Protein AF-A0A5N5JH18-F1 (afdb_monomer_lite)

Foldseek 3Di:
DDDDDDDDDDDDDDDDDDDDDDDDDDDDPPPVPVVVVVVVVVVVVVVVVVVVVVVVVVVVCCVVPVCPPPPDDLVNQDDDDPVSVVVNVVNVVVVCVVDDPVVVVVVVCPPDDPVVVVVVVVD

InterPro domains:
  IPR013906 Eukaryotic translation initiation factor 3 subunit J [PF08597] (7-120)
  IPR013906 Eukaryotic translation initiation factor 3 subunit J [PTHR21681] (6-121)
  IPR023194 Eukaryotic translation initiation factor 3-like domain superfamily [G3DSA:1.10.246.60] (71-123)

Sequence (123 aa):
MQLDKAPVVKPPPEKVPKKSTAKTTEKKGKTVEVVKEEKLESLAEKLHQQRLVEEADFRSTTELFAKKGDEKSLDSFIPKSESDFLEYAELISHKLRSFEIKAIMRLSMTAMKAADAKEVLKT

Organism: NCBI:txid2182728

Structure (mmCIF, N/CA/C/O backbone):
data_AF-A0A5N5JH18-F1
#
_entry.id   AF-A0A5N5JH18-F1
#
loop_
_atom_site.group_PDB
_atom_site.id
_atom_site.type_symbol
_atom_site.label_atom_id
_atom_site.label_alt_id
_atom_site.label_comp_id
_atom_site.label_asym_id
_atom_site.label_entity_id
_atom_site.label_seq_id
_atom_site.pdbx_PDB_ins_code
_atom_site.Cartn_x
_atom_site.Cartn_y
_atom_site.Cartn_z
_atom_site.occupancy
_atom_site.B_iso_or_equiv
_atom_site.auth_seq_id
_atom_site.auth_comp_id
_atom_site.auth_asym_id
_atom_site.auth_atom_id
_atom_site.pdbx_PDB_model_num
ATOM 1 N N . MET A 1 1 ? -52.031 53.507 20.089 1.00 38.31 1 MET A N 1
ATOM 2 C CA . MET A 1 1 ? -53.168 52.575 19.973 1.00 38.31 1 MET A CA 1
ATOM 3 C C . MET A 1 1 ? -52.663 51.182 20.292 1.00 38.31 1 MET A C 1
ATOM 5 O O . MET A 1 1 ? -51.479 50.951 20.100 1.00 38.31 1 MET A O 1
ATOM 9 N N . GLN A 1 2 ? -53.552 50.389 20.889 1.00 45.78 2 GLN A N 1
ATOM 10 C CA . GLN A 1 2 ? -53.511 48.971 21.279 1.00 45.78 2 GLN A CA 1
ATOM 11 C C . GLN A 1 2 ? -52.385 48.091 20.692 1.00 45.78 2 GLN A C 1
ATOM 13 O O . GLN A 1 2 ? -51.997 48.297 19.554 1.00 45.78 2 GLN A O 1
ATOM 18 N N . LEU A 1 3 ? -51.915 46.992 21.285 1.00 44.44 3 LEU A N 1
ATOM 19 C CA . LEU A 1 3 ? -52.098 46.211 22.527 1.00 44.44 3 LEU A CA 1
ATOM 20 C C . LEU A 1 3 ? -51.463 44.864 22.125 1.00 44.44 3 LEU A C 1
ATOM 22 O O . LEU A 1 3 ? -51.757 44.456 21.016 1.00 44.44 3 LEU A O 1
ATOM 26 N N . ASP A 1 4 ? -50.613 44.224 22.934 1.00 41.88 4 ASP A N 1
ATOM 27 C CA . ASP A 1 4 ? -50.346 42.761 22.921 1.00 41.88 4 ASP A CA 1
ATOM 28 C C . ASP A 1 4 ? -49.166 42.481 23.875 1.00 41.88 4 ASP A C 1
ATOM 30 O O . ASP A 1 4 ? -48.001 42.697 23.566 1.00 41.88 4 ASP A O 1
ATOM 34 N N . LYS A 1 5 ? -49.423 42.340 25.179 1.00 43.97 5 LYS A N 1
ATOM 35 C CA . LYS A 1 5 ? -49.724 41.079 25.882 1.00 43.97 5 LYS A CA 1
ATOM 36 C C . LYS A 1 5 ? -48.543 40.094 25.879 1.00 43.97 5 LYS A C 1
ATOM 38 O O . LYS A 1 5 ? -48.469 39.169 25.080 1.00 43.97 5 LYS A O 1
ATOM 43 N N . ALA A 1 6 ? -47.668 40.251 26.872 1.00 53.50 6 ALA A N 1
ATOM 44 C CA . ALA A 1 6 ? -46.815 39.166 27.350 1.00 53.50 6 ALA A CA 1
ATOM 45 C C . ALA A 1 6 ? -47.668 38.064 28.014 1.00 53.50 6 ALA A C 1
ATOM 47 O O . ALA A 1 6 ? -48.760 38.336 28.528 1.00 53.50 6 ALA A O 1
ATOM 48 N N . PRO A 1 7 ? -47.111 36.854 28.150 1.00 50.38 7 PRO A N 1
ATOM 49 C CA . PRO A 1 7 ? -47.041 36.323 29.499 1.00 50.38 7 PRO A CA 1
ATOM 50 C C . PRO A 1 7 ? -45.623 35.874 29.845 1.00 50.38 7 PRO A C 1
ATOM 52 O O . PRO A 1 7 ? -45.072 34.922 29.302 1.00 50.38 7 PRO A O 1
ATOM 55 N N . VAL A 1 8 ? -45.083 36.599 30.821 1.00 47.53 8 VAL A N 1
ATOM 56 C CA . VAL A 1 8 ? -43.954 36.245 31.674 1.00 47.53 8 VAL A CA 1
ATOM 57 C C . VAL A 1 8 ? -44.103 34.801 32.157 1.00 47.53 8 VAL A C 1
ATOM 59 O O . VAL A 1 8 ? -45.082 34.449 32.820 1.00 47.53 8 VAL A O 1
ATOM 62 N N . VAL A 1 9 ? -43.114 33.972 31.828 1.00 50.44 9 VAL A N 1
ATOM 63 C CA . VAL A 1 9 ? -42.965 32.613 32.352 1.00 50.44 9 VAL A CA 1
ATOM 64 C C . VAL A 1 9 ? -42.706 32.716 33.855 1.00 50.44 9 VAL A C 1
ATOM 66 O O . VAL A 1 9 ? -41.675 33.222 34.295 1.00 50.44 9 VAL A O 1
ATOM 69 N N . LYS A 1 10 ? -43.689 32.282 34.648 1.00 49.91 10 LYS A N 1
ATOM 70 C CA . LYS A 1 10 ? -43.600 32.184 36.108 1.00 49.91 10 LYS A CA 1
ATOM 71 C C . LYS A 1 10 ? -42.548 31.132 36.505 1.00 49.91 10 LYS A C 1
ATOM 73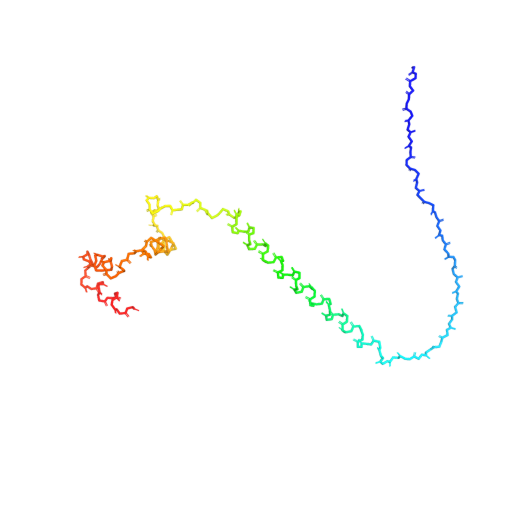 O O . LYS A 1 10 ? -42.585 30.033 35.951 1.00 49.91 10 LYS A O 1
ATOM 78 N N . PRO A 1 11 ? -41.670 31.407 37.486 1.00 50.00 11 PRO A N 1
ATOM 79 C CA . PRO A 1 11 ? -40.804 30.390 38.075 1.00 50.00 11 PRO A CA 1
ATOM 80 C C . PRO A 1 11 ? -41.620 29.406 38.947 1.00 50.00 11 PRO A C 1
ATOM 82 O O . PRO A 1 11 ? -42.532 29.843 39.657 1.00 50.00 11 PRO A O 1
ATOM 85 N N . PRO A 1 12 ? -41.332 28.088 38.914 1.00 54.00 12 PRO A N 1
ATOM 86 C CA . PRO A 1 12 ? -41.970 27.109 39.794 1.00 54.00 12 PRO A CA 1
ATOM 87 C C . PRO A 1 12 ? -41.609 27.325 41.277 1.00 54.00 12 PRO A C 1
ATOM 89 O O . PRO A 1 12 ? -40.493 27.750 41.580 1.00 54.00 12 PRO A O 1
ATOM 92 N N . PRO A 1 13 ? -42.537 27.030 42.204 1.00 46.44 13 PRO A N 1
ATOM 93 C CA . PRO A 1 13 ? -42.480 27.475 43.589 1.00 46.44 13 PRO A CA 1
ATOM 94 C C . PRO A 1 13 ? -41.554 26.649 44.491 1.00 46.44 13 PRO A C 1
ATOM 96 O O . PRO A 1 13 ? -41.404 25.435 44.373 1.00 46.44 13 PRO A O 1
ATOM 99 N N . GLU A 1 14 ? -41.024 27.384 45.459 1.00 40.00 14 GLU A N 1
ATOM 100 C CA . GLU A 1 14 ? -40.346 27.020 46.696 1.00 40.00 14 GLU A CA 1
ATOM 101 C C . GLU A 1 14 ? -40.980 25.830 47.455 1.00 40.00 14 GLU A C 1
ATOM 103 O O . GLU A 1 14 ? -42.158 25.849 47.811 1.00 40.00 14 GLU A O 1
ATOM 108 N N . LYS A 1 15 ? -40.168 24.817 47.793 1.00 45.06 15 LYS A N 1
ATOM 109 C CA . LYS A 1 15 ? -40.401 23.935 48.951 1.00 45.06 15 LYS A CA 1
ATOM 110 C C . LYS A 1 15 ? -39.090 23.680 49.688 1.00 45.06 15 LYS A C 1
ATOM 112 O O . LYS A 1 15 ? -38.326 22.778 49.364 1.00 45.06 15 LYS A O 1
ATOM 117 N N . VAL A 1 16 ? -38.876 24.489 50.716 1.00 44.81 16 VAL A N 1
ATOM 118 C CA . VAL A 1 16 ? -37.956 24.235 51.827 1.00 44.81 16 VAL A CA 1
ATOM 119 C C . VAL A 1 16 ? -38.550 23.132 52.715 1.00 44.81 16 VAL A C 1
ATOM 121 O O . VAL A 1 16 ? -39.730 23.221 53.059 1.00 44.81 16 VAL A O 1
ATOM 124 N N . PRO A 1 17 ? -37.761 22.148 53.182 1.00 41.22 17 PRO A N 1
ATOM 125 C CA . PRO A 1 17 ? -38.054 21.501 54.459 1.00 41.22 17 PRO A CA 1
ATOM 126 C C . PRO A 1 17 ? -36.963 21.803 55.490 1.00 41.22 17 PRO A C 1
ATOM 128 O O . PRO A 1 17 ? -35.782 21.510 55.314 1.00 41.22 17 PRO A O 1
ATOM 131 N N . LYS A 1 18 ? -37.408 22.400 56.597 1.00 41.84 18 LYS A N 1
ATOM 132 C CA . LYS A 1 18 ? -36.645 22.672 57.816 1.00 41.84 18 LYS A CA 1
ATOM 133 C C . LYS A 1 18 ? -36.155 21.372 58.477 1.00 41.84 18 LYS A C 1
ATOM 135 O O . LYS A 1 18 ? -36.934 20.458 58.708 1.00 41.84 18 LYS A O 1
ATOM 140 N N . LYS A 1 19 ? -34.868 21.377 58.835 1.00 41.12 19 LYS A N 1
ATOM 141 C CA . LYS A 1 19 ? -34.204 20.834 60.041 1.00 41.12 19 LYS A CA 1
ATOM 142 C C . LYS A 1 19 ? -35.024 19.884 60.945 1.00 41.12 19 LYS A C 1
ATOM 144 O O . LYS A 1 19 ? -35.929 20.335 61.639 1.00 41.12 19 LYS A O 1
ATOM 149 N N . SER A 1 20 ? -34.546 18.647 61.117 1.00 40.50 20 SER A N 1
ATOM 150 C CA . SER A 1 20 ? -34.674 17.906 62.384 1.00 40.50 20 SER A CA 1
ATOM 151 C C . SER A 1 20 ? -33.396 17.119 62.689 1.00 40.50 20 SER A C 1
ATOM 153 O O . SER A 1 20 ? -33.001 16.205 61.971 1.00 40.50 20 SER A O 1
ATOM 155 N N . THR A 1 21 ? -32.750 17.520 63.774 1.00 41.94 21 THR A N 1
ATOM 156 C CA . THR A 1 21 ? -31.676 16.838 64.499 1.00 41.94 21 THR A CA 1
ATOM 157 C C . THR A 1 21 ? -32.127 15.489 65.062 1.00 41.94 21 THR A C 1
ATOM 159 O O . THR A 1 21 ? -33.146 15.457 65.742 1.00 41.94 21 THR A O 1
ATOM 162 N N . ALA A 1 22 ? -31.315 14.437 64.914 1.00 41.03 22 ALA A N 1
ATOM 163 C CA . ALA A 1 22 ? -31.142 13.396 65.935 1.00 41.03 22 ALA A CA 1
ATOM 164 C C . ALA A 1 22 ? -29.869 12.578 65.649 1.00 41.03 22 ALA A C 1
ATOM 166 O O . ALA A 1 22 ? -29.749 11.923 64.618 1.00 41.03 22 ALA A O 1
ATOM 167 N N . LYS A 1 23 ? -28.907 12.647 66.577 1.00 44.88 23 LYS A N 1
ATOM 168 C CA . LYS A 1 23 ? -27.812 11.680 66.706 1.00 44.88 23 LYS A CA 1
ATOM 169 C C . LYS A 1 23 ? -28.400 10.345 67.163 1.00 44.88 23 LYS A C 1
ATOM 171 O O . LYS A 1 23 ? -29.047 10.334 68.206 1.00 44.88 23 LYS A O 1
ATOM 176 N N . THR A 1 24 ? -28.031 9.248 66.508 1.00 32.88 24 THR A N 1
ATOM 177 C CA . THR A 1 24 ? -27.981 7.935 67.166 1.00 32.88 24 THR A CA 1
ATOM 178 C C . THR A 1 24 ? -26.991 7.003 66.465 1.00 32.88 24 THR A C 1
ATOM 180 O O . THR A 1 24 ? -27.213 6.547 65.350 1.00 32.88 24 THR A O 1
ATOM 183 N N . THR A 1 25 ? -25.897 6.749 67.187 1.00 33.62 25 THR A N 1
ATOM 184 C CA . THR A 1 25 ? -25.254 5.440 67.404 1.00 33.62 25 THR A CA 1
ATOM 185 C C . THR A 1 25 ? -24.747 4.621 66.215 1.00 33.62 25 THR A C 1
ATOM 187 O O . THR A 1 25 ? -25.492 4.020 65.448 1.00 33.62 25 THR A O 1
ATOM 190 N N . GLU A 1 26 ? -23.418 4.518 66.210 1.00 50.06 26 GLU A N 1
ATOM 191 C CA . GLU A 1 26 ? -22.567 3.455 65.682 1.00 50.06 26 GLU A CA 1
ATOM 192 C C . GLU A 1 26 ? -23.222 2.066 65.595 1.00 50.06 26 GLU A C 1
ATOM 194 O O . GLU A 1 26 ? -23.667 1.507 66.597 1.00 50.06 26 GLU A O 1
ATOM 199 N N . LYS A 1 27 ? -23.147 1.454 64.408 1.00 50.16 27 LYS A N 1
ATOM 200 C CA . LYS A 1 27 ? -22.568 0.116 64.183 1.00 50.16 27 LYS A CA 1
ATOM 201 C C . LYS A 1 27 ? -22.637 -0.239 62.696 1.00 50.16 27 LYS A C 1
ATOM 203 O O . LYS A 1 27 ? -23.608 0.089 62.026 1.00 50.16 27 LYS A O 1
ATOM 208 N N . LYS A 1 28 ? -21.642 -1.019 62.249 1.00 42.22 28 LYS A N 1
ATOM 209 C CA . LYS A 1 28 ? -21.575 -1.796 60.988 1.00 42.22 28 LYS A CA 1
ATOM 210 C C . LYS A 1 28 ? -20.656 -1.247 59.884 1.00 42.22 28 LYS A C 1
ATOM 212 O O . LYS A 1 28 ? -21.010 -1.206 58.711 1.00 42.22 28 LYS A O 1
ATOM 217 N N . GLY A 1 29 ? -19.411 -0.945 60.250 1.00 49.38 29 GLY A N 1
ATOM 218 C CA . GLY A 1 29 ? -18.286 -0.954 59.311 1.00 49.38 29 GLY A CA 1
ATOM 219 C C . GLY A 1 29 ? -17.752 -2.378 59.139 1.00 49.38 29 GLY A C 1
ATOM 220 O O . GLY A 1 29 ? -16.958 -2.810 59.961 1.00 49.38 29 GLY A O 1
ATOM 221 N N . LYS A 1 30 ? -18.251 -3.117 58.136 1.00 50.44 30 LYS A N 1
ATOM 222 C CA . LYS A 1 30 ? -17.524 -4.214 57.442 1.00 50.44 30 LYS A CA 1
ATOM 223 C C . LYS A 1 30 ? -18.252 -4.756 56.197 1.00 50.44 30 LYS A C 1
ATOM 225 O O . LYS A 1 30 ? -17.672 -5.516 55.443 1.00 50.44 30 LYS A O 1
ATOM 230 N N . THR A 1 31 ? -19.512 -4.383 55.951 1.00 39.31 31 THR A N 1
ATOM 231 C CA . THR A 1 31 ? -20.301 -4.924 54.814 1.00 39.31 31 THR A CA 1
ATOM 232 C C . THR A 1 31 ? -20.578 -3.902 53.701 1.00 39.31 31 THR A C 1
ATOM 234 O O . THR A 1 31 ? -21.153 -4.249 52.680 1.00 39.31 31 THR A O 1
ATOM 237 N N . VAL A 1 32 ? -20.192 -2.635 53.887 1.00 45.75 32 VAL A N 1
ATOM 238 C CA . VAL A 1 32 ? -20.482 -1.528 52.949 1.00 45.75 32 VAL A CA 1
ATOM 239 C C . VAL A 1 32 ? -19.378 -1.343 51.901 1.00 45.75 32 VAL A C 1
ATOM 241 O O . VAL A 1 32 ? -19.631 -0.778 50.843 1.00 45.75 32 VAL A O 1
ATOM 244 N N . GLU A 1 33 ? -18.170 -1.830 52.177 1.00 50.34 33 GLU A N 1
ATOM 245 C CA . GLU A 1 33 ? -16.994 -1.643 51.320 1.00 50.34 33 GLU A CA 1
ATOM 246 C C . GLU A 1 33 ? -17.074 -2.511 50.055 1.00 50.34 33 GLU A C 1
ATOM 248 O O . GLU A 1 33 ? -16.992 -1.977 48.955 1.00 50.34 33 GLU A O 1
ATOM 253 N N . VAL A 1 34 ? -17.440 -3.790 50.203 1.00 47.94 34 VAL A N 1
ATOM 254 C CA . VAL A 1 34 ? -17.587 -4.753 49.092 1.00 47.94 34 VAL A CA 1
ATOM 255 C C . VAL A 1 34 ? -18.669 -4.331 48.088 1.00 47.94 34 VAL A C 1
ATOM 257 O O . VAL A 1 34 ? -18.451 -4.385 46.888 1.00 47.94 34 VAL A O 1
ATOM 260 N N . VAL A 1 35 ? -19.811 -3.807 48.551 1.00 51.88 35 VAL A N 1
ATOM 261 C CA . VAL A 1 35 ? -20.897 -3.341 47.657 1.00 51.88 35 VAL A CA 1
ATOM 262 C C . VAL A 1 35 ? -20.509 -2.062 46.903 1.00 51.88 35 VAL A C 1
ATOM 264 O O . VAL A 1 35 ? -21.011 -1.788 45.812 1.00 51.88 35 VAL A O 1
ATOM 267 N N . LYS A 1 36 ? -19.626 -1.242 47.484 1.00 54.25 36 LYS A N 1
ATOM 268 C CA . LYS A 1 36 ? -19.096 -0.044 46.824 1.00 54.25 36 LYS A CA 1
ATOM 269 C C . LYS A 1 36 ? -18.059 -0.421 45.773 1.00 54.25 36 LYS A C 1
ATOM 271 O O . LYS A 1 36 ? -18.068 0.174 44.704 1.00 54.25 36 LYS A O 1
ATOM 276 N N . GLU A 1 37 ? -17.220 -1.401 46.078 1.00 55.34 37 GLU A N 1
ATOM 277 C CA . GLU A 1 37 ? -16.168 -1.921 45.206 1.00 55.34 37 GLU A CA 1
ATOM 278 C C . GLU A 1 37 ? -16.762 -2.631 43.979 1.00 55.34 37 GLU A C 1
ATOM 280 O O . GLU A 1 37 ? -16.458 -2.250 42.855 1.00 55.34 37 GLU A O 1
ATOM 285 N N . GLU A 1 38 ? -17.758 -3.501 44.164 1.00 57.94 38 GLU A N 1
ATOM 286 C CA . GLU A 1 38 ? -18.477 -4.181 43.069 1.00 57.94 38 GLU A CA 1
ATOM 287 C C . GLU A 1 38 ? -19.244 -3.191 42.163 1.00 57.94 38 GLU A C 1
ATOM 289 O O . GLU A 1 38 ? -19.328 -3.335 40.942 1.00 57.94 38 GLU A O 1
ATOM 294 N N . LYS A 1 39 ? -19.785 -2.113 42.751 1.00 60.59 39 LYS A N 1
ATOM 295 C CA . LYS A 1 39 ? -20.443 -1.032 42.001 1.00 60.59 39 LYS A CA 1
ATOM 296 C C . LYS A 1 39 ? -19.444 -0.156 41.238 1.00 60.59 39 LYS A C 1
ATOM 298 O O . LYS A 1 39 ? -19.804 0.388 40.191 1.00 60.59 39 LYS A O 1
ATOM 303 N N . LEU A 1 40 ? -18.223 -0.002 41.752 1.00 61.25 40 LEU A N 1
ATOM 304 C CA . LEU A 1 40 ? -17.133 0.685 41.059 1.00 61.25 40 LEU A CA 1
ATOM 305 C C . LEU A 1 40 ? -16.591 -0.169 39.909 1.00 61.25 40 LEU A C 1
ATOM 307 O O . LEU A 1 40 ? -16.377 0.378 38.829 1.00 61.25 40 LEU A O 1
ATOM 311 N N . GLU A 1 41 ? -16.481 -1.487 40.083 1.00 67.62 41 GLU A N 1
ATOM 312 C CA . GLU A 1 41 ? -16.142 -2.415 38.997 1.00 67.62 41 GLU A CA 1
ATOM 313 C C . GLU A 1 41 ? -17.218 -2.425 37.907 1.00 67.62 41 GLU A C 1
ATOM 315 O O . GLU A 1 41 ? -16.901 -2.288 36.730 1.00 67.62 41 GLU A O 1
ATOM 320 N N . SER A 1 42 ? -18.505 -2.425 38.278 1.00 75.44 42 SER A N 1
ATOM 321 C CA . SER A 1 42 ? -19.605 -2.294 37.311 1.00 75.44 42 SER A CA 1
ATOM 322 C C . SER A 1 42 ? -19.541 -0.992 36.498 1.00 75.44 42 SER A C 1
ATOM 324 O O . SER A 1 42 ? -19.923 -0.973 35.328 1.00 75.44 42 SER A O 1
ATOM 326 N N . LEU A 1 43 ? -19.072 0.113 37.089 1.00 78.50 43 LEU A N 1
ATOM 327 C CA . LEU A 1 43 ? -18.853 1.367 36.362 1.00 78.50 43 LEU A CA 1
ATOM 328 C C . LEU A 1 43 ? -17.605 1.312 35.478 1.00 78.50 43 LEU A C 1
ATOM 330 O O . LEU A 1 43 ? -17.656 1.818 34.360 1.00 78.50 43 LEU A O 1
ATOM 334 N N . ALA A 1 44 ? -16.520 0.693 35.943 1.00 83.50 44 ALA A N 1
ATOM 335 C CA . ALA A 1 44 ? -15.303 0.510 35.158 1.00 83.50 44 ALA A CA 1
ATOM 336 C C . ALA A 1 44 ? -15.557 -0.361 33.914 1.00 83.50 44 ALA A C 1
ATOM 338 O O . ALA A 1 44 ? -15.150 0.007 32.811 1.00 83.50 44 ALA A O 1
ATOM 339 N N . GLU A 1 45 ? -16.312 -1.450 34.072 1.00 81.81 45 GLU A N 1
ATOM 340 C CA . GLU A 1 45 ? -16.747 -2.341 32.991 1.00 81.81 45 GLU A CA 1
ATOM 341 C C . GLU A 1 45 ? -17.616 -1.589 31.967 1.00 81.81 45 GLU A C 1
ATOM 343 O O . GLU A 1 45 ? -17.396 -1.678 30.760 1.00 81.81 45 GLU A O 1
ATOM 348 N N . LYS A 1 46 ? -18.563 -0.761 32.437 1.00 87.50 46 LYS A N 1
ATOM 349 C CA . LYS A 1 46 ? -19.407 0.076 31.563 1.00 87.50 46 LYS A CA 1
ATOM 350 C C . LYS A 1 46 ? -18.605 1.130 30.808 1.00 87.50 46 LYS A C 1
ATOM 352 O O . LYS A 1 46 ? -18.871 1.368 29.635 1.00 87.50 46 LYS A O 1
ATOM 357 N N . LEU A 1 47 ? -17.614 1.746 31.449 1.00 86.69 47 LEU A N 1
ATOM 358 C CA . LEU A 1 47 ? -16.729 2.725 30.814 1.00 86.69 47 LEU A CA 1
ATOM 359 C C . LEU A 1 47 ? -15.833 2.045 29.763 1.00 86.69 47 LEU A C 1
ATOM 361 O O . LEU A 1 47 ? -15.540 2.622 28.718 1.00 86.69 47 LEU A O 1
ATOM 365 N N . HIS A 1 48 ? -15.428 0.794 29.994 1.00 90.00 48 HIS A N 1
ATOM 366 C CA . HIS A 1 48 ? -14.742 -0.015 28.989 1.00 90.00 48 HIS A CA 1
ATOM 367 C C . HIS A 1 48 ? -15.648 -0.333 27.789 1.00 90.00 48 HIS A C 1
ATOM 369 O O . HIS A 1 48 ? -15.243 -0.107 26.651 1.00 90.00 48 HIS A O 1
ATOM 375 N N . GLN A 1 49 ? -16.890 -0.767 28.027 1.00 92.56 49 GLN A N 1
ATOM 376 C CA . GLN A 1 49 ? -17.871 -1.004 26.961 1.00 92.56 49 GLN A CA 1
ATOM 377 C C . GLN A 1 49 ? -18.167 0.264 26.157 1.00 92.56 49 GLN A C 1
ATOM 379 O O . GLN A 1 49 ? -18.201 0.214 24.932 1.00 92.56 49 GLN A O 1
ATOM 384 N N . GLN A 1 50 ? -18.319 1.408 26.827 1.00 92.69 50 GLN A N 1
ATOM 385 C CA . GLN A 1 50 ? -18.521 2.690 26.160 1.00 92.69 50 GLN A CA 1
ATOM 386 C C . GLN A 1 50 ? -17.334 3.049 25.259 1.00 92.69 50 GLN A C 1
ATOM 388 O O . GLN A 1 50 ? -17.552 3.436 24.117 1.00 92.69 50 GLN A O 1
ATOM 393 N N . ARG A 1 51 ? -16.090 2.859 25.726 1.00 90.88 51 ARG A N 1
ATOM 394 C CA . ARG A 1 51 ? -14.893 3.085 24.899 1.00 90.88 51 ARG A CA 1
ATOM 395 C C . ARG A 1 51 ? -14.833 2.165 23.683 1.00 90.88 51 ARG A C 1
ATOM 397 O O . ARG A 1 51 ? -14.450 2.625 22.618 1.00 90.88 51 ARG A O 1
ATOM 404 N N . LEU A 1 52 ? -15.214 0.893 23.820 1.00 91.31 52 LEU A N 1
ATOM 405 C CA . LEU A 1 52 ? -15.247 -0.038 22.686 1.00 91.31 52 LEU A CA 1
ATOM 406 C C . LEU A 1 52 ? -16.265 0.385 21.625 1.00 91.31 52 LEU A C 1
ATOM 408 O O . LEU A 1 52 ? -15.962 0.330 20.436 1.00 91.31 52 LEU A O 1
ATOM 412 N N . VAL A 1 53 ? -17.455 0.808 22.057 1.00 93.44 53 VAL A N 1
ATOM 413 C CA . VAL A 1 53 ? -18.493 1.324 21.154 1.00 93.44 53 VAL A CA 1
ATOM 414 C C . VAL A 1 53 ? -17.998 2.591 20.461 1.00 93.44 53 VAL A C 1
ATOM 416 O O . VAL A 1 53 ? -18.028 2.668 19.238 1.00 93.44 53 VAL A O 1
ATOM 419 N N . GLU A 1 54 ? -17.460 3.540 21.227 1.00 91.88 54 GLU A N 1
ATOM 420 C CA . GLU A 1 54 ? -16.951 4.801 20.688 1.00 91.88 54 GLU A CA 1
ATOM 421 C C . GLU A 1 54 ? -15.772 4.589 19.728 1.00 91.88 54 GLU A C 1
ATOM 423 O O . GLU A 1 54 ? -15.731 5.222 18.678 1.00 91.88 54 GLU A O 1
ATOM 428 N N . GLU A 1 55 ? -14.839 3.675 20.019 1.00 91.38 55 GLU A N 1
ATOM 429 C CA . GLU A 1 55 ? -13.729 3.378 19.108 1.00 91.38 55 GLU A CA 1
ATOM 430 C C . GLU A 1 55 ? -14.207 2.676 17.830 1.00 91.38 55 GLU A C 1
ATOM 432 O O . GLU A 1 55 ? -13.707 2.979 16.745 1.00 91.38 55 GLU A O 1
ATOM 437 N N . ALA A 1 56 ? -15.188 1.774 17.922 1.00 93.00 56 ALA A N 1
ATOM 438 C CA . ALA A 1 56 ? -15.780 1.145 16.745 1.00 93.00 56 ALA A CA 1
ATOM 439 C C . ALA A 1 56 ? -16.474 2.184 15.848 1.00 93.00 56 ALA A C 1
ATOM 441 O O . ALA A 1 56 ? -16.229 2.218 14.638 1.00 93.00 56 ALA A O 1
ATOM 442 N N . ASP A 1 57 ? -17.268 3.075 16.443 1.00 94.75 57 ASP A N 1
ATOM 443 C CA . ASP A 1 57 ? -17.946 4.159 15.733 1.00 94.75 57 ASP A CA 1
ATOM 444 C C . ASP A 1 57 ? -16.938 5.162 15.153 1.00 94.75 57 ASP A C 1
ATOM 446 O O . ASP A 1 57 ? -17.068 5.588 14.001 1.00 94.75 57 ASP A O 1
ATOM 450 N N . PHE A 1 58 ? -15.879 5.494 15.897 1.00 92.44 58 PHE A N 1
ATOM 451 C CA . PHE A 1 58 ? -14.803 6.364 15.428 1.00 92.44 58 PHE A CA 1
ATOM 452 C C . PHE A 1 58 ? -14.053 5.747 14.246 1.00 92.44 58 PHE A C 1
ATOM 454 O O . PHE A 1 58 ? -13.822 6.429 13.250 1.00 92.44 58 PHE A O 1
ATOM 461 N N . ARG A 1 59 ? -13.706 4.455 14.294 1.00 89.19 59 ARG A N 1
ATOM 462 C CA . ARG A 1 59 ? -13.055 3.765 13.167 1.00 89.19 59 ARG A CA 1
ATOM 463 C C . ARG A 1 59 ? -13.962 3.695 11.946 1.00 89.19 59 ARG A C 1
ATOM 465 O O . ARG A 1 59 ? -13.500 3.972 10.845 1.00 89.19 59 ARG A O 1
ATOM 472 N N . SER A 1 60 ? -15.240 3.384 12.143 1.00 88.88 60 SER A N 1
ATOM 473 C CA . SER A 1 60 ? -16.232 3.309 11.069 1.00 88.88 60 SER A CA 1
ATOM 474 C C . SER A 1 60 ? -16.450 4.671 10.395 1.00 88.88 60 SER A C 1
ATOM 476 O O . SER A 1 60 ? -16.380 4.793 9.172 1.00 88.88 60 SER A O 1
ATOM 478 N N . THR A 1 61 ? -16.627 5.735 11.185 1.00 88.50 61 THR A N 1
ATOM 479 C CA . THR A 1 61 ? -16.773 7.103 10.659 1.00 88.50 61 THR A CA 1
ATOM 480 C C . THR A 1 61 ? -15.486 7.613 10.023 1.00 88.50 61 THR A C 1
ATOM 482 O O . THR A 1 61 ? -15.539 8.250 8.973 1.00 88.50 61 THR A O 1
ATOM 485 N N . THR A 1 62 ? -14.327 7.287 10.594 1.00 87.38 62 THR A N 1
ATOM 486 C CA . THR A 1 62 ? -13.028 7.592 9.987 1.00 87.38 62 THR A CA 1
ATOM 487 C C . THR A 1 62 ? -12.879 6.865 8.654 1.00 87.38 62 THR A C 1
ATOM 489 O O . THR A 1 62 ? -12.459 7.473 7.686 1.00 87.38 62 THR A O 1
ATOM 492 N N . GLU A 1 63 ? -13.273 5.603 8.523 1.00 82.56 63 GLU A N 1
ATOM 493 C CA . GLU A 1 63 ? -13.176 4.912 7.237 1.00 82.56 63 GLU A CA 1
ATOM 494 C C . GLU A 1 63 ? -14.107 5.495 6.161 1.00 82.56 63 GLU A C 1
ATOM 496 O O . GLU A 1 63 ? -13.694 5.628 5.007 1.00 82.56 63 GLU A O 1
ATOM 501 N N . LEU A 1 64 ? -15.340 5.848 6.531 1.00 83.44 64 LEU A N 1
ATOM 502 C CA . LEU A 1 64 ? -16.350 6.362 5.601 1.00 83.44 64 LEU A CA 1
ATOM 503 C C . LEU A 1 64 ? -16.137 7.828 5.209 1.00 83.44 64 LEU A C 1
ATOM 505 O O . LEU A 1 64 ? -16.461 8.215 4.087 1.00 83.44 64 LEU A O 1
ATOM 509 N N . PHE A 1 65 ? -15.640 8.647 6.138 1.00 82.81 65 PHE A N 1
ATOM 510 C CA . PHE A 1 65 ? -15.603 10.103 5.991 1.00 82.81 65 PHE A CA 1
ATOM 511 C C . PHE A 1 65 ? -14.215 10.713 6.127 1.00 82.81 65 PHE A C 1
ATOM 513 O O . PHE A 1 65 ? -14.052 11.886 5.773 1.00 82.81 65 PHE A O 1
ATOM 520 N N . ALA A 1 66 ? -13.201 9.978 6.601 1.00 78.75 66 ALA A N 1
ATOM 521 C CA . ALA A 1 66 ? -11.851 10.462 6.374 1.00 78.75 66 ALA A CA 1
ATOM 522 C C . ALA A 1 66 ? -11.665 10.526 4.866 1.00 78.75 66 ALA A C 1
ATOM 524 O O . ALA A 1 66 ? -11.966 9.580 4.135 1.00 78.75 66 ALA A O 1
ATOM 525 N N . LYS A 1 67 ? -11.150 11.661 4.399 1.00 68.56 67 LYS A N 1
ATOM 526 C CA . LYS A 1 67 ? -10.573 11.737 3.067 1.00 68.56 67 LYS A CA 1
ATOM 527 C C . LYS A 1 67 ? -9.437 10.714 3.022 1.00 68.56 67 LYS A C 1
ATOM 529 O O . LYS A 1 67 ? -8.304 11.051 3.357 1.00 68.56 67 LYS A O 1
ATOM 534 N N . LYS A 1 68 ? -9.733 9.470 2.624 1.00 62.84 68 LYS A N 1
ATOM 535 C CA . LYS A 1 68 ? -8.758 8.583 1.989 1.00 62.84 68 LYS A CA 1
ATOM 536 C C . LYS A 1 68 ? -8.337 9.378 0.760 1.00 62.84 68 LYS A C 1
ATOM 538 O O . LYS A 1 68 ? -9.121 9.507 -0.174 1.00 62.84 68 LYS A O 1
ATOM 543 N N . GLY A 1 69 ? -7.242 10.127 0.906 1.00 55.78 69 GLY A N 1
ATOM 544 C CA . GLY A 1 69 ? -6.865 11.190 -0.018 1.00 55.78 69 GLY A CA 1
ATOM 545 C C . GLY A 1 69 ? -6.906 10.650 -1.434 1.00 55.78 69 GLY A C 1
ATOM 546 O O . GLY A 1 69 ? -6.266 9.628 -1.643 1.00 55.78 69 GLY A O 1
ATOM 547 N N . ASP A 1 70 ? -7.710 11.310 -2.282 1.00 56.22 70 ASP A N 1
ATOM 548 C CA . ASP A 1 70 ? -7.960 11.068 -3.712 1.00 56.22 70 ASP A CA 1
ATOM 549 C C . ASP A 1 70 ? -7.735 9.627 -4.147 1.00 56.22 70 ASP A C 1
ATOM 551 O O . ASP A 1 70 ? -6.582 9.243 -4.192 1.00 56.22 70 ASP A O 1
ATOM 555 N N . GLU A 1 71 ? -8.763 8.854 -4.529 1.00 60.03 71 GLU A N 1
ATOM 556 C CA . GLU A 1 71 ? -8.584 7.510 -5.118 1.00 60.03 71 GLU A CA 1
ATOM 557 C C . GLU A 1 71 ? -7.360 7.468 -6.054 1.00 60.03 71 GLU A C 1
ATOM 559 O O . GLU A 1 71 ? -7.410 7.900 -7.210 1.00 60.03 71 GLU A O 1
ATOM 564 N N . LYS A 1 72 ? -6.220 7.005 -5.521 1.00 67.44 72 LYS A N 1
ATOM 565 C CA . LYS A 1 72 ? -4.931 7.108 -6.197 1.00 67.44 72 LYS A CA 1
ATOM 566 C C . LYS A 1 72 ? -4.915 6.0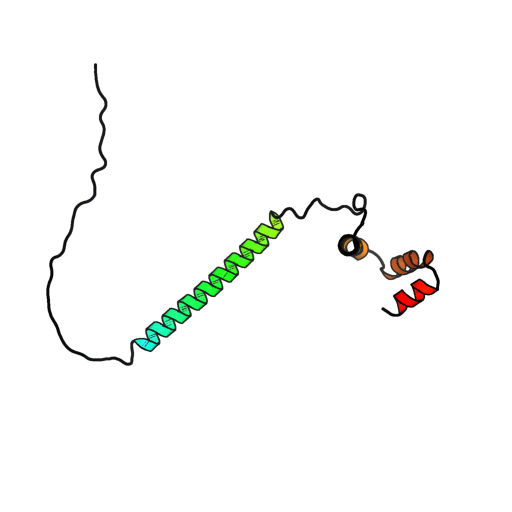02 -7.223 1.00 67.44 72 LYS A C 1
ATOM 568 O O . LYS A 1 72 ? -4.572 4.861 -6.934 1.00 67.44 72 LYS A O 1
ATOM 573 N N . SER A 1 73 ? -5.377 6.315 -8.422 1.00 73.62 73 SER A N 1
ATOM 574 C CA . SER A 1 73 ? -5.283 5.379 -9.529 1.00 73.62 73 SER A CA 1
ATOM 575 C C . SER A 1 73 ? -3.807 5.163 -9.880 1.00 73.62 73 SER A C 1
ATOM 577 O O . SER A 1 73 ? -3.008 6.101 -9.855 1.00 73.62 73 SER A O 1
ATOM 579 N N . LEU A 1 74 ? -3.445 3.926 -10.238 1.00 82.19 74 LEU A N 1
ATOM 580 C CA . LEU A 1 74 ? -2.082 3.584 -10.676 1.00 82.19 74 LEU A CA 1
ATOM 581 C C . LEU A 1 74 ? -1.597 4.457 -11.848 1.00 82.19 74 LEU A C 1
ATOM 583 O O . LEU A 1 74 ? -0.398 4.627 -12.014 1.00 82.19 74 LEU A O 1
ATOM 587 N N . ASP A 1 75 ? -2.522 5.003 -12.642 1.00 81.69 75 ASP A N 1
ATOM 588 C CA . ASP A 1 75 ? -2.225 5.810 -13.831 1.00 81.69 75 ASP A CA 1
ATOM 589 C C . ASP A 1 75 ? -1.894 7.275 -13.494 1.00 81.69 75 ASP A C 1
ATOM 591 O O . ASP A 1 75 ? -1.150 7.940 -14.208 1.00 81.69 75 ASP A O 1
ATOM 595 N N . SER A 1 76 ? -2.415 7.791 -12.375 1.00 84.81 76 SER A N 1
ATOM 596 C CA . SER A 1 76 ? -2.146 9.164 -11.918 1.00 84.81 76 SER A CA 1
ATOM 597 C C . SER A 1 76 ? -1.080 9.247 -10.821 1.00 84.81 76 SER A C 1
ATOM 599 O O . SER A 1 76 ? -0.645 10.348 -10.475 1.00 84.81 76 SER A O 1
ATOM 601 N N . PHE A 1 77 ? -0.651 8.114 -10.256 1.00 86.62 77 PHE A N 1
ATOM 602 C CA . PHE A 1 77 ? 0.299 8.085 -9.149 1.00 86.62 77 PHE A CA 1
ATOM 603 C C . PHE A 1 77 ? 1.745 7.920 -9.630 1.00 86.62 77 PHE A C 1
ATOM 605 O O . PHE A 1 77 ? 2.153 6.852 -10.078 1.00 86.62 77 PHE A O 1
ATOM 612 N N . ILE A 1 78 ? 2.542 8.984 -9.493 1.00 89.00 78 ILE A N 1
ATOM 613 C CA . ILE A 1 78 ? 3.980 8.971 -9.791 1.00 89.00 78 ILE A CA 1
ATOM 614 C C . ILE A 1 78 ? 4.745 9.019 -8.459 1.00 89.00 78 ILE A C 1
ATOM 616 O O . ILE A 1 78 ? 4.861 10.111 -7.890 1.00 89.00 78 ILE A O 1
ATOM 620 N N . PRO A 1 79 ? 5.261 7.884 -7.945 1.00 89.88 79 PRO A N 1
ATOM 621 C CA . PRO A 1 79 ? 5.962 7.852 -6.664 1.00 89.88 79 PRO A CA 1
ATOM 622 C C . PRO A 1 79 ? 7.262 8.666 -6.710 1.00 89.88 79 PRO A C 1
ATOM 624 O O . PRO A 1 79 ? 8.060 8.522 -7.638 1.00 89.88 79 PRO A O 1
ATOM 627 N N . LYS A 1 80 ? 7.476 9.534 -5.710 1.00 92.44 80 LYS A N 1
ATOM 628 C CA . LYS A 1 80 ? 8.667 10.402 -5.600 1.00 92.44 80 LYS A CA 1
ATOM 629 C C . LYS A 1 80 ? 9.463 10.168 -4.319 1.00 92.44 80 LYS A C 1
ATOM 631 O O . LYS A 1 80 ? 10.660 10.442 -4.293 1.00 92.44 80 LYS A O 1
ATOM 636 N N . SER A 1 81 ? 8.808 9.689 -3.268 1.00 93.56 81 SER A N 1
ATOM 637 C CA . SER A 1 81 ? 9.395 9.368 -1.969 1.00 93.56 81 SER A CA 1
ATOM 638 C C . SER A 1 81 ? 9.295 7.873 -1.664 1.00 93.56 81 SER A C 1
ATOM 640 O O . SER A 1 81 ? 8.503 7.157 -2.271 1.00 93.56 81 SER A O 1
ATOM 642 N N . GLU A 1 82 ? 10.085 7.385 -0.707 1.00 90.25 82 GLU A N 1
ATOM 643 C CA . GLU A 1 82 ? 10.045 5.980 -0.273 1.00 90.25 82 GLU A CA 1
ATOM 644 C C . GLU A 1 82 ? 8.652 5.564 0.223 1.00 90.25 82 GLU A C 1
ATOM 646 O O . GLU A 1 82 ? 8.157 4.497 -0.139 1.00 90.25 82 GLU A O 1
ATOM 651 N N . SER A 1 83 ? 7.973 6.436 0.974 1.00 89.62 83 SER A N 1
ATOM 652 C CA . SER A 1 83 ? 6.589 6.201 1.395 1.00 89.62 83 SER A CA 1
ATOM 653 C C . SER A 1 83 ? 5.635 6.074 0.209 1.00 89.62 83 SER A C 1
ATOM 655 O O . SER A 1 83 ? 4.738 5.235 0.246 1.00 89.62 83 SER A O 1
ATOM 657 N N . ASP A 1 84 ? 5.856 6.842 -0.863 1.00 89.31 84 ASP A N 1
ATOM 658 C CA . ASP A 1 84 ? 5.040 6.727 -2.074 1.00 89.31 84 ASP A CA 1
ATOM 659 C C . ASP A 1 84 ? 5.245 5.366 -2.745 1.00 89.31 84 ASP A C 1
ATOM 661 O O . ASP A 1 84 ? 4.294 4.773 -3.245 1.00 89.31 84 ASP A O 1
ATOM 665 N N . PHE A 1 85 ? 6.472 4.834 -2.752 1.00 92.31 85 PHE A N 1
ATOM 666 C CA . PHE A 1 85 ? 6.734 3.505 -3.309 1.00 92.31 85 PHE A CA 1
ATOM 667 C C . PHE A 1 85 ? 6.024 2.396 -2.529 1.00 92.31 85 PHE A C 1
ATOM 669 O O . PHE A 1 85 ? 5.527 1.456 -3.150 1.00 92.31 85 PHE A O 1
ATOM 676 N N . LEU A 1 86 ? 5.935 2.506 -1.201 1.00 90.38 86 LEU A N 1
ATOM 677 C CA . LEU A 1 86 ? 5.184 1.552 -0.378 1.00 90.38 86 LEU A CA 1
ATOM 678 C C . LEU A 1 86 ? 3.686 1.594 -0.698 1.00 90.38 86 LEU A C 1
ATOM 680 O O . LEU A 1 86 ? 3.073 0.550 -0.917 1.00 90.38 86 LEU A O 1
ATOM 684 N N . GLU A 1 87 ? 3.116 2.793 -0.804 1.00 88.25 87 GLU A N 1
ATOM 685 C CA . GLU A 1 87 ? 1.710 2.974 -1.173 1.00 88.25 87 GLU A CA 1
ATOM 686 C C . GLU A 1 87 ? 1.422 2.463 -2.596 1.00 88.25 87 GLU A C 1
ATOM 688 O O . GLU A 1 87 ? 0.428 1.775 -2.841 1.00 88.25 87 GLU A O 1
ATOM 693 N N . TYR A 1 88 ? 2.329 2.720 -3.541 1.00 90.19 88 TYR A N 1
ATOM 694 C CA . TYR A 1 88 ? 2.226 2.204 -4.904 1.00 90.19 88 TYR A CA 1
ATOM 695 C C . TYR A 1 88 ? 2.299 0.673 -4.953 1.00 90.19 88 TYR A C 1
ATOM 697 O O . TYR A 1 88 ? 1.551 0.038 -5.698 1.00 90.19 88 TYR A O 1
ATOM 705 N N . ALA A 1 89 ? 3.168 0.062 -4.144 1.00 89.44 89 ALA A N 1
ATOM 706 C CA . ALA A 1 89 ? 3.276 -1.389 -4.042 1.00 89.44 89 ALA A CA 1
ATOM 707 C C . ALA A 1 89 ? 1.983 -2.016 -3.502 1.00 89.44 89 ALA A C 1
ATOM 709 O O . ALA A 1 89 ? 1.536 -3.044 -4.017 1.00 89.44 89 ALA A O 1
ATOM 710 N N . GLU A 1 90 ? 1.343 -1.380 -2.519 1.00 87.81 90 GLU A N 1
ATOM 711 C CA . GLU A 1 90 ? 0.048 -1.815 -1.998 1.00 87.81 90 GLU A CA 1
ATOM 712 C C . GLU A 1 90 ? -1.040 -1.744 -3.083 1.00 87.81 90 GLU A C 1
ATOM 714 O O . GLU A 1 90 ? -1.712 -2.747 -3.345 1.00 87.81 90 GLU A O 1
ATOM 719 N N . LEU A 1 91 ? -1.142 -0.624 -3.806 1.00 87.75 91 LEU A N 1
ATOM 720 C CA . LEU A 1 91 ? -2.053 -0.455 -4.950 1.00 87.75 91 LEU A CA 1
ATOM 721 C C . LEU A 1 91 ? -1.837 -1.516 -6.040 1.00 87.75 91 LEU A C 1
ATOM 723 O O . LEU A 1 91 ? -2.799 -2.112 -6.540 1.00 87.75 91 LEU A O 1
ATOM 727 N N . ILE A 1 92 ? -0.578 -1.801 -6.382 1.00 86.00 92 ILE A N 1
ATOM 728 C CA . ILE A 1 92 ? -0.227 -2.881 -7.306 1.00 86.00 92 ILE A CA 1
ATOM 729 C C . ILE A 1 92 ? -0.704 -4.223 -6.743 1.00 86.00 92 ILE A C 1
ATOM 731 O O . ILE A 1 92 ? -1.359 -4.977 -7.460 1.00 86.00 92 ILE A O 1
ATOM 735 N N . SER A 1 93 ? -0.455 -4.524 -5.465 1.00 84.81 93 SER A N 1
ATOM 736 C CA . SER A 1 93 ? -0.824 -5.808 -4.849 1.00 84.81 93 SER A CA 1
ATOM 737 C C . SER A 1 93 ? -2.325 -6.112 -4.961 1.00 84.81 93 SER A C 1
ATOM 739 O O . SER A 1 93 ? -2.715 -7.239 -5.284 1.00 84.81 93 SER A O 1
ATOM 741 N N . HIS A 1 94 ? -3.174 -5.091 -4.801 1.00 83.69 94 HIS A N 1
ATOM 742 C CA . HIS A 1 94 ? -4.617 -5.212 -4.986 1.00 83.69 94 HIS A CA 1
ATOM 743 C C . HIS A 1 94 ? -4.978 -5.610 -6.418 1.00 83.69 94 HIS A C 1
ATOM 745 O O . HIS A 1 94 ? -5.851 -6.458 -6.620 1.00 83.69 94 HIS A O 1
ATOM 751 N N . LYS A 1 95 ? -4.281 -5.053 -7.415 1.00 83.12 95 LYS A N 1
ATOM 752 C CA . LYS A 1 95 ? -4.498 -5.387 -8.826 1.00 83.12 95 LYS A CA 1
ATOM 753 C C . LYS A 1 95 ? -3.957 -6.771 -9.183 1.00 83.12 95 LYS A C 1
ATOM 755 O O . LYS A 1 95 ? -4.593 -7.485 -9.956 1.00 83.12 95 LYS A O 1
ATOM 760 N N . LEU A 1 96 ? -2.824 -7.167 -8.603 1.00 82.00 96 LEU A N 1
ATOM 761 C CA . LEU A 1 96 ? -2.165 -8.444 -8.886 1.00 82.00 96 LEU A CA 1
ATOM 762 C C . LEU A 1 96 ? -2.844 -9.650 -8.229 1.00 82.00 96 LEU A C 1
ATOM 764 O O . LEU A 1 96 ? -2.600 -10.768 -8.670 1.00 82.00 96 LEU A O 1
ATOM 768 N N . ARG A 1 97 ? -3.736 -9.457 -7.244 1.00 75.00 97 ARG A N 1
ATOM 769 C CA . ARG A 1 97 ? -4.478 -10.552 -6.581 1.00 75.00 97 ARG A CA 1
ATOM 770 C C . ARG A 1 97 ? -5.204 -11.484 -7.563 1.00 75.00 97 ARG A C 1
ATOM 772 O O . ARG A 1 97 ? -5.418 -12.648 -7.251 1.00 75.00 97 ARG A O 1
ATOM 779 N N . SER A 1 98 ? -5.574 -10.976 -8.739 1.00 75.00 98 SER A N 1
ATOM 780 C CA . SER A 1 98 ? -6.279 -11.740 -9.780 1.00 75.00 98 SER A CA 1
ATOM 781 C C . SER A 1 98 ? -5.351 -12.440 -10.783 1.00 75.00 98 SER A C 1
ATOM 783 O O . SER A 1 98 ? -5.837 -13.129 -11.674 1.00 75.00 98 SER A O 1
ATOM 785 N N . PHE A 1 99 ? -4.035 -12.250 -10.682 1.00 75.56 99 PHE A N 1
ATOM 786 C CA . PHE A 1 99 ? -3.061 -12.698 -11.676 1.00 75.56 99 PHE A CA 1
ATOM 787 C C . PHE A 1 99 ? -2.044 -13.675 -11.083 1.00 75.56 99 PHE A C 1
ATOM 789 O O . PHE A 1 99 ? -1.754 -13.672 -9.886 1.00 75.56 99 PHE A O 1
ATOM 796 N N . GLU A 1 100 ? -1.440 -14.496 -11.944 1.00 81.25 100 GLU A N 1
ATOM 797 C CA . GLU A 1 100 ? -0.339 -15.365 -11.541 1.00 81.25 100 GLU A CA 1
ATOM 798 C C . GLU A 1 100 ? 0.907 -14.537 -11.192 1.00 81.25 100 GLU A C 1
ATOM 800 O O . GLU A 1 100 ? 1.667 -14.110 -12.065 1.00 81.25 100 GLU A O 1
ATOM 805 N N . ILE A 1 101 ? 1.151 -14.360 -9.891 1.00 80.62 101 ILE A N 1
ATOM 806 C CA . ILE A 1 101 ? 2.282 -13.594 -9.336 1.00 80.62 101 ILE A CA 1
ATOM 807 C C . ILE A 1 101 ? 3.619 -14.033 -9.954 1.00 80.62 101 ILE A C 1
ATOM 809 O O . ILE A 1 101 ? 4.481 -13.206 -10.246 1.00 80.62 101 ILE A O 1
ATOM 813 N N . LYS A 1 102 ? 3.780 -15.332 -10.233 1.00 82.62 102 LYS A N 1
ATOM 814 C CA . LYS A 1 102 ? 4.994 -15.899 -10.836 1.00 82.62 102 LYS A CA 1
ATOM 815 C C . LYS A 1 102 ? 5.281 -15.352 -12.238 1.00 82.62 102 LYS A C 1
ATOM 817 O O . LYS A 1 102 ? 6.448 -15.156 -12.575 1.00 82.62 102 LYS A O 1
ATOM 822 N N . ALA A 1 103 ? 4.254 -15.122 -13.054 1.00 82.69 103 ALA A N 1
ATOM 823 C CA . ALA A 1 103 ? 4.416 -14.580 -14.401 1.00 82.69 103 ALA A CA 1
ATOM 824 C C . ALA A 1 103 ? 4.830 -13.103 -14.350 1.00 82.69 103 ALA A C 1
ATOM 826 O O . ALA A 1 103 ? 5.762 -12.696 -15.041 1.00 82.69 103 ALA A O 1
ATOM 827 N N . ILE A 1 104 ? 4.199 -12.334 -13.461 1.00 82.75 104 ILE A N 1
ATOM 828 C CA . ILE A 1 104 ? 4.509 -10.917 -13.245 1.00 82.75 104 ILE A CA 1
ATOM 829 C C . ILE A 1 104 ? 5.922 -10.748 -12.693 1.00 82.75 104 ILE A C 1
ATOM 831 O O . ILE A 1 104 ? 6.695 -9.972 -13.239 1.00 82.75 104 ILE A O 1
ATOM 835 N N . MET A 1 105 ? 6.300 -11.519 -11.669 1.00 84.38 105 MET A N 1
ATOM 836 C CA . M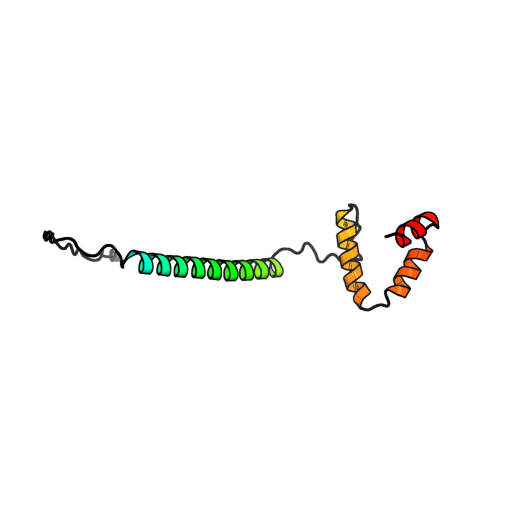ET A 1 105 ? 7.639 -11.445 -11.082 1.00 84.38 105 MET A CA 1
ATOM 837 C C . MET A 1 105 ? 8.720 -11.760 -12.122 1.00 84.38 105 MET A C 1
ATOM 839 O O . MET A 1 105 ? 9.707 -11.039 -12.224 1.00 84.38 105 MET A O 1
ATOM 843 N N . ARG A 1 106 ? 8.504 -12.779 -12.968 1.00 85.50 106 ARG A N 1
ATOM 844 C CA . ARG A 1 106 ? 9.409 -13.082 -14.088 1.00 85.50 106 ARG A CA 1
ATOM 845 C C . ARG A 1 106 ? 9.525 -11.920 -15.067 1.00 85.50 106 ARG A C 1
ATOM 847 O O . ARG A 1 106 ? 10.643 -11.588 -15.442 1.00 85.50 106 ARG A O 1
ATOM 854 N N . LEU A 1 107 ? 8.401 -11.315 -15.460 1.00 85.62 107 LEU A N 1
ATOM 855 C CA . LEU A 1 107 ? 8.385 -10.170 -16.369 1.00 85.62 107 LEU A CA 1
ATOM 856 C C . LEU A 1 107 ? 9.141 -8.974 -15.774 1.00 85.62 107 LEU A C 1
ATOM 858 O O . LEU A 1 107 ? 10.002 -8.415 -16.447 1.00 85.62 107 LEU A O 1
ATOM 862 N N . SER A 1 108 ? 8.899 -8.635 -14.507 1.00 83.56 108 SER A N 1
ATOM 863 C CA . SER A 1 108 ? 9.578 -7.527 -13.823 1.00 83.56 108 SER A CA 1
ATOM 864 C C . SER A 1 108 ? 11.092 -7.734 -13.729 1.00 83.56 108 SER A C 1
ATOM 866 O O . SER A 1 108 ? 11.858 -6.785 -13.872 1.00 83.56 108 SER A O 1
ATOM 868 N N . MET A 1 109 ? 11.545 -8.979 -13.555 1.00 85.06 109 MET A N 1
ATOM 869 C CA . MET A 1 109 ? 12.974 -9.300 -13.485 1.00 85.06 109 MET A CA 1
ATOM 870 C C . MET A 1 109 ? 13.688 -9.275 -14.848 1.00 85.06 109 MET A C 1
ATOM 872 O O . MET A 1 109 ? 14.916 -9.288 -14.870 1.00 85.06 109 MET A O 1
ATOM 876 N N . THR A 1 110 ? 12.971 -9.217 -15.981 1.00 84.81 110 THR A N 1
ATOM 877 C CA . THR A 1 110 ? 13.606 -9.216 -17.320 1.00 84.81 110 THR A CA 1
ATOM 878 C C . THR A 1 110 ? 14.436 -7.964 -17.602 1.00 84.81 110 THR A C 1
ATOM 880 O O . THR A 1 110 ? 15.432 -8.047 -18.317 1.00 84.81 110 THR A O 1
ATOM 883 N N . ALA A 1 111 ? 14.055 -6.818 -17.032 1.00 81.75 111 ALA A N 1
ATOM 884 C CA . ALA A 1 111 ? 14.742 -5.542 -17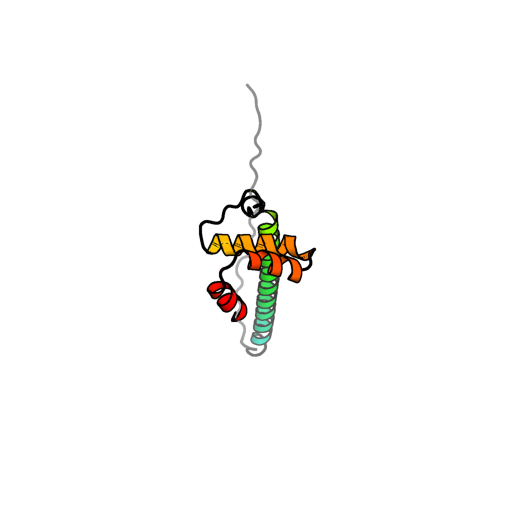.227 1.00 81.75 111 ALA A CA 1
ATOM 885 C C . ALA A 1 111 ? 15.842 -5.268 -16.180 1.00 81.75 111 ALA A C 1
ATOM 887 O O . ALA A 1 111 ? 16.537 -4.256 -16.273 1.00 81.75 111 ALA A O 1
ATOM 888 N N . MET A 1 112 ? 16.006 -6.139 -15.177 1.00 84.62 112 MET A N 1
ATOM 889 C CA . MET A 1 112 ? 16.971 -5.933 -14.092 1.00 84.62 112 MET A CA 1
ATOM 890 C C . MET A 1 112 ? 18.371 -6.427 -14.462 1.00 84.62 112 MET A C 1
ATOM 892 O O . MET A 1 112 ? 18.545 -7.404 -15.192 1.00 84.62 112 MET A O 1
ATOM 896 N N . LYS A 1 113 ? 19.402 -5.786 -13.901 1.00 88.25 113 LYS A N 1
ATOM 897 C CA . LYS A 1 113 ? 20.784 -6.260 -14.035 1.00 88.25 113 LYS A CA 1
ATOM 898 C C . LYS A 1 113 ? 21.012 -7.486 -13.152 1.00 88.25 113 LYS A C 1
ATOM 900 O O . LYS A 1 113 ? 20.374 -7.678 -12.120 1.00 88.25 113 LYS A O 1
ATOM 905 N N . ALA A 1 114 ? 21.994 -8.304 -13.531 1.00 83.62 114 ALA A N 1
ATOM 906 C CA . ALA A 1 114 ? 22.306 -9.548 -12.826 1.00 83.62 114 ALA A CA 1
ATOM 907 C C . ALA A 1 114 ? 22.738 -9.354 -11.357 1.00 83.62 114 ALA A C 1
ATOM 909 O O . ALA A 1 114 ? 22.626 -10.294 -10.572 1.00 83.62 114 ALA A O 1
ATOM 910 N N . ALA A 1 115 ? 23.258 -8.179 -10.984 1.00 87.00 115 ALA A N 1
ATOM 911 C CA . ALA A 1 115 ? 23.595 -7.858 -9.596 1.00 87.00 115 ALA A CA 1
ATOM 912 C C . ALA A 1 115 ? 22.323 -7.652 -8.758 1.00 87.00 115 ALA A C 1
ATOM 914 O O . ALA A 1 115 ? 22.125 -8.363 -7.776 1.00 87.00 115 ALA A O 1
ATOM 915 N N . ASP A 1 116 ? 21.429 -6.784 -9.226 1.00 84.62 116 ASP A N 1
ATOM 916 C CA . ASP A 1 116 ? 20.168 -6.437 -8.560 1.00 84.62 116 ASP A CA 1
ATOM 917 C C . ASP A 1 116 ? 19.244 -7.663 -8.443 1.00 84.62 116 ASP A C 1
ATOM 919 O O . ASP A 1 116 ? 18.644 -7.922 -7.404 1.00 84.62 116 ASP A O 1
ATOM 923 N N . ALA A 1 117 ? 19.206 -8.519 -9.472 1.00 84.38 117 ALA A N 1
ATOM 924 C CA . ALA A 1 117 ? 18.445 -9.769 -9.425 1.00 84.38 117 ALA A CA 1
ATOM 925 C C . ALA A 1 117 ? 18.935 -10.744 -8.340 1.00 84.38 117 ALA A C 1
ATOM 927 O O . ALA A 1 117 ? 18.134 -11.483 -7.766 1.00 84.38 117 ALA A O 1
ATOM 928 N N . LYS A 1 118 ? 20.241 -10.754 -8.040 1.00 86.50 118 LYS A N 1
ATOM 929 C CA . LYS A 1 118 ? 20.797 -11.565 -6.946 1.00 86.50 118 LYS A CA 1
ATOM 930 C C . LYS A 1 118 ? 20.473 -10.983 -5.576 1.00 86.50 118 LYS A C 1
ATOM 932 O O . LYS A 1 118 ? 20.447 -11.743 -4.616 1.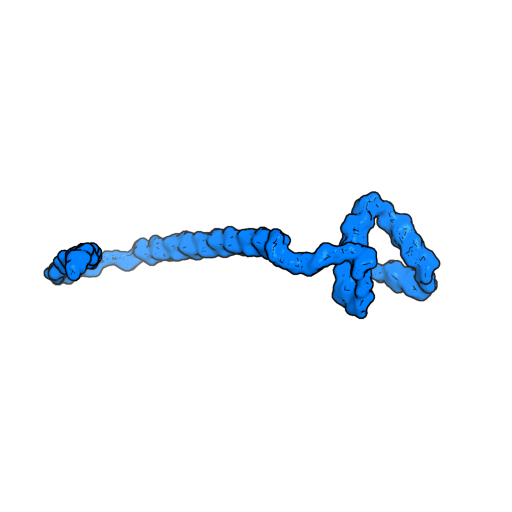00 86.50 118 LYS A O 1
ATOM 937 N N . GLU A 1 119 ? 20.286 -9.673 -5.473 1.00 84.94 119 GLU A N 1
ATOM 938 C CA . GLU A 1 119 ? 19.883 -9.010 -4.233 1.00 84.94 119 GLU A CA 1
ATOM 939 C C . GLU A 1 119 ? 18.424 -9.329 -3.895 1.00 84.94 119 GLU A C 1
ATOM 941 O O . GLU A 1 119 ? 18.146 -9.793 -2.792 1.00 84.94 119 GLU A O 1
ATOM 946 N N . VAL A 1 120 ? 17.530 -9.235 -4.886 1.00 82.81 120 VAL A N 1
ATOM 947 C CA . VAL A 1 120 ? 16.110 -9.609 -4.749 1.00 82.81 120 VAL A CA 1
ATOM 948 C C . VAL A 1 120 ? 15.932 -11.088 -4.383 1.00 82.81 120 VAL A C 1
ATOM 950 O O . VAL A 1 120 ? 15.027 -11.437 -3.642 1.00 82.81 120 VAL A O 1
ATOM 953 N N . LEU A 1 121 ? 16.797 -11.984 -4.872 1.00 83.00 121 LEU A N 1
ATOM 954 C CA . LEU A 1 121 ? 16.733 -13.410 -4.518 1.00 83.00 121 LEU A CA 1
ATOM 955 C C . LEU A 1 121 ? 17.145 -13.695 -3.060 1.00 83.00 121 LEU A C 1
ATOM 957 O O . LEU A 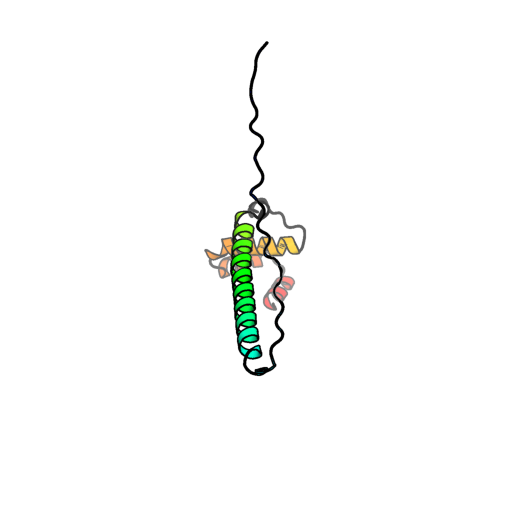1 121 ? 16.835 -14.760 -2.534 1.00 83.00 121 LEU A O 1
ATOM 961 N N . LYS A 1 122 ? 17.909 -12.794 -2.436 1.00 80.62 122 LYS A N 1
ATOM 962 C CA . LYS A 1 122 ? 18.418 -12.959 -1.065 1.00 80.62 122 LYS A CA 1
ATOM 963 C C . LYS A 1 122 ? 17.482 -12.388 -0.000 1.00 80.62 122 LYS A C 1
ATOM 965 O O . LYS A 1 122 ? 17.774 -12.570 1.181 1.00 80.62 122 LYS A O 1
ATOM 970 N N . THR A 1 123 ? 16.450 -11.661 -0.418 1.00 69.38 123 THR A N 1
ATOM 971 C CA . THR A 1 123 ? 15.419 -11.080 0.450 1.00 69.38 123 THR A CA 1
ATOM 972 C C . THR A 1 123 ? 14.299 -12.084 0.683 1.00 69.38 123 THR A C 1
ATOM 974 O O . THR A 1 123 ? 13.790 -12.109 1.823 1.00 69.38 123 THR A O 1
#

pLDDT: mean 71.66, std 18.89, range [32.88, 94.75]

Secondary structure (DSSP, 8-state):
---------PPPP---------------TTSHHHHHHHHHHHHHHHHHHHHHHHHHHHHHHHHHHS---S---TTT----SHHHHHHHHHHHHHHHTTS-HHHHHHHHHTTS-HHHHHHHTT-

Radius of gyration: 35.51 Å; chains: 1; bounding box: 77×68×85 Å